Protein AF-A0A1Y5XP79-F1 (afdb_monomer_lite)

Structure (mmCIF, N/CA/C/O backbone):
data_AF-A0A1Y5XP79-F1
#
_entry.id   AF-A0A1Y5XP79-F1
#
loop_
_atom_site.group_PDB
_atom_site.id
_atom_site.type_symbol
_atom_site.label_atom_id
_atom_site.label_alt_id
_atom_site.label_comp_id
_atom_site.label_asym_id
_atom_site.label_entity_id
_atom_site.label_seq_id
_atom_site.pdbx_PDB_ins_code
_atom_site.Cartn_x
_atom_site.Cartn_y
_atom_site.Cartn_z
_atom_site.occupancy
_atom_site.B_iso_or_equiv
_atom_site.auth_seq_id
_atom_site.auth_comp_id
_atom_site.auth_asym_id
_atom_site.auth_atom_id
_atom_site.pdbx_PDB_model_num
ATOM 1 N N . MET A 1 1 ? -14.370 7.000 11.851 1.00 79.81 1 MET A N 1
ATOM 2 C CA . MET A 1 1 ? -13.972 5.588 11.653 1.00 79.81 1 MET A CA 1
ATOM 3 C C . MET A 1 1 ? -13.234 5.032 12.867 1.00 79.81 1 MET A C 1
ATOM 5 O O . MET A 1 1 ? -13.828 4.250 13.592 1.00 79.81 1 MET A O 1
ATOM 9 N N . LEU A 1 2 ? -11.987 5.431 13.160 1.00 88.56 2 LEU A N 1
ATOM 10 C CA . LEU A 1 2 ? -11.257 4.884 14.320 1.00 88.56 2 LEU A CA 1
ATOM 11 C C . LEU A 1 2 ? -11.848 5.290 15.693 1.00 88.56 2 LEU A C 1
ATOM 13 O O . LEU A 1 2 ? -12.019 4.405 16.533 1.00 88.56 2 LEU A O 1
ATOM 17 N N . PRO A 1 3 ? -12.232 6.564 15.937 1.00 90.69 3 PRO A N 1
ATOM 18 C CA . PRO A 1 3 ? -12.864 6.950 17.203 1.00 90.69 3 PRO A CA 1
ATOM 19 C C . PRO A 1 3 ? -14.184 6.216 17.466 1.00 90.69 3 PRO A C 1
ATOM 21 O O . PRO A 1 3 ? -14.434 5.805 18.595 1.00 90.69 3 PRO A O 1
ATOM 24 N N . ASP A 1 4 ? -14.981 5.974 16.420 1.00 90.69 4 ASP A N 1
ATOM 25 C CA . ASP A 1 4 ? -16.266 5.271 16.528 1.00 90.69 4 ASP A CA 1
ATOM 26 C C . ASP A 1 4 ? -16.077 3.831 17.021 1.00 90.69 4 ASP A C 1
ATOM 28 O O . ASP A 1 4 ? -16.801 3.371 17.903 1.00 90.69 4 ASP A O 1
ATOM 32 N N . VAL A 1 5 ? -15.058 3.136 16.500 1.00 89.62 5 VAL A N 1
ATOM 33 C CA . VAL A 1 5 ? -14.698 1.776 16.930 1.00 89.62 5 VAL A CA 1
ATOM 34 C C . VAL A 1 5 ? -14.199 1.773 18.374 1.00 89.62 5 VAL A C 1
ATOM 36 O O . VAL A 1 5 ? -14.595 0.903 19.148 1.00 89.62 5 VAL A O 1
ATOM 39 N N . ILE A 1 6 ? -13.384 2.759 18.765 1.00 92.75 6 ILE A N 1
ATOM 40 C CA . ILE A 1 6 ? -12.890 2.897 20.142 1.00 92.75 6 ILE A CA 1
ATOM 41 C C . ILE A 1 6 ? -14.058 3.107 21.113 1.00 92.75 6 ILE A C 1
ATOM 43 O O . ILE A 1 6 ? -14.153 2.396 22.112 1.00 92.75 6 ILE A O 1
ATOM 47 N N . THR A 1 7 ? -14.975 4.033 20.813 1.00 93.31 7 THR A N 1
ATOM 48 C CA . THR A 1 7 ? -16.152 4.298 21.655 1.00 93.31 7 THR A CA 1
ATOM 49 C C . THR A 1 7 ? -17.102 3.102 21.707 1.00 93.31 7 THR A C 1
ATOM 51 O O . THR A 1 7 ? -17.634 2.791 22.772 1.00 93.31 7 THR A O 1
ATOM 54 N N . ALA A 1 8 ? -17.326 2.411 20.587 1.00 91.69 8 ALA A N 1
ATOM 55 C CA . ALA A 1 8 ? -18.160 1.212 20.557 1.00 91.69 8 ALA A CA 1
ATOM 56 C C . ALA A 1 8 ? -17.560 0.071 21.397 1.00 91.69 8 ALA A C 1
ATOM 58 O O . ALA A 1 8 ? -18.287 -0.601 22.132 1.00 91.69 8 ALA A O 1
ATOM 59 N N . GLU A 1 9 ? -16.241 -0.130 21.335 1.00 92.12 9 GLU A N 1
ATOM 60 C CA . GLU A 1 9 ? -15.551 -1.153 22.127 1.00 92.12 9 GLU A CA 1
ATOM 61 C C . GLU A 1 9 ? -15.532 -0.814 23.622 1.00 92.12 9 GLU A C 1
ATOM 63 O O . GLU A 1 9 ? -15.763 -1.694 24.455 1.00 92.12 9 GLU A O 1
ATOM 68 N N . GLU A 1 10 ? -15.321 0.457 23.971 1.00 94.44 10 GLU A N 1
ATOM 69 C CA . GLU A 1 10 ? -15.386 0.940 25.353 1.00 94.44 10 GLU A CA 1
ATOM 70 C C . GLU A 1 10 ? -16.788 0.734 25.940 1.00 94.44 10 GLU A C 1
ATOM 72 O O . GLU A 1 10 ? -16.916 0.207 27.041 1.00 94.44 10 GLU A O 1
ATOM 77 N N . LYS A 1 11 ? -17.851 1.019 25.174 1.00 94.94 11 LYS A N 1
ATOM 78 C CA . LYS A 1 11 ? -19.236 0.723 25.584 1.00 94.94 11 LYS A CA 1
ATOM 79 C C . LYS A 1 11 ? -19.501 -0.775 25.766 1.00 94.94 11 LYS A C 1
ATOM 81 O O . LYS A 1 11 ? -20.233 -1.141 26.679 1.00 94.94 11 LYS A O 1
ATOM 86 N N . ARG A 1 12 ? -18.937 -1.644 24.914 1.00 93.94 12 ARG A N 1
ATOM 87 C CA . ARG A 1 12 ? -19.151 -3.104 24.993 1.00 93.94 12 ARG A CA 1
ATOM 88 C C . ARG A 1 12 ? -18.397 -3.750 26.154 1.00 93.94 12 ARG A C 1
ATOM 90 O O . ARG A 1 12 ? -18.887 -4.712 26.734 1.00 93.94 12 ARG A O 1
ATOM 97 N N . THR A 1 13 ? -17.187 -3.279 26.443 1.00 94.00 13 THR A N 1
ATOM 98 C CA . THR A 1 13 ? -16.263 -3.949 27.375 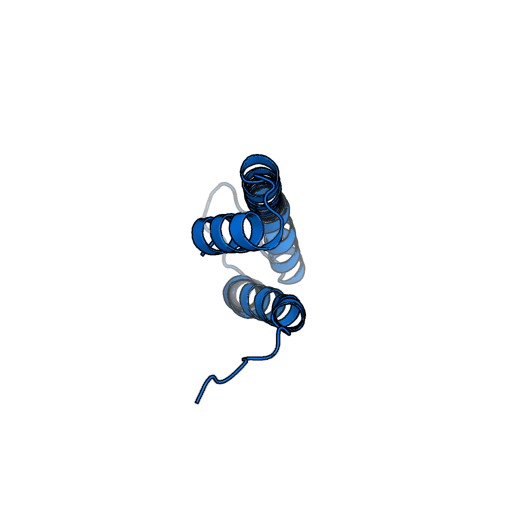1.00 94.00 13 THR A CA 1
ATOM 99 C C . THR A 1 13 ? -16.073 -3.212 28.697 1.00 94.00 13 THR A C 1
ATOM 101 O O . THR A 1 13 ? -15.539 -3.796 29.634 1.00 94.00 13 THR A O 1
ATOM 104 N N . GLY A 1 14 ? -16.463 -1.936 28.779 1.00 93.31 14 GLY A N 1
ATOM 105 C CA . GLY A 1 14 ? -16.163 -1.050 29.906 1.00 93.31 14 GLY A CA 1
ATOM 106 C C . GLY A 1 14 ? -14.684 -0.654 30.015 1.00 93.31 14 GLY A C 1
ATOM 107 O O . GLY A 1 14 ? -14.317 0.065 30.940 1.00 93.31 14 GLY A O 1
ATOM 108 N N . VAL A 1 15 ? -13.820 -1.112 29.099 1.00 93.50 15 VAL A N 1
ATOM 109 C CA . VAL A 1 15 ? -12.368 -0.888 29.146 1.00 93.50 15 VAL A CA 1
ATOM 110 C C . VAL A 1 15 ? -11.944 0.095 28.062 1.00 93.50 15 VAL A C 1
ATOM 112 O O . VAL A 1 15 ? -12.187 -0.112 26.872 1.00 93.50 15 VAL A O 1
ATOM 115 N N . ARG A 1 16 ? -11.205 1.132 28.459 1.00 89.94 16 ARG A N 1
ATOM 116 C CA . ARG A 1 16 ? -10.660 2.122 27.530 1.00 89.94 16 ARG A CA 1
ATOM 117 C C . ARG A 1 16 ? -9.351 1.634 26.904 1.00 89.94 16 ARG A C 1
ATOM 119 O O . ARG A 1 16 ? -8.324 1.563 27.571 1.00 89.94 16 ARG A O 1
ATOM 126 N N . ARG A 1 17 ? -9.374 1.322 25.602 1.00 92.44 17 ARG A N 1
ATOM 127 C CA . ARG A 1 17 ? -8.211 0.815 24.831 1.00 92.44 17 ARG A CA 1
ATOM 128 C C . ARG A 1 17 ? -7.745 1.749 23.710 1.00 92.44 17 ARG A C 1
ATOM 130 O O . ARG A 1 17 ? -7.086 1.303 22.776 1.00 92.44 17 ARG A O 1
ATOM 137 N N . ALA A 1 18 ? -8.063 3.040 23.797 1.00 92.69 18 ALA A N 1
ATOM 138 C CA . ALA A 1 18 ? -7.800 4.012 22.732 1.00 92.69 18 ALA A CA 1
ATOM 139 C C . ALA A 1 18 ? -6.342 3.993 22.229 1.00 92.69 18 ALA A C 1
ATOM 141 O O . ALA A 1 18 ? -6.123 3.949 21.022 1.00 92.69 18 ALA A O 1
ATOM 142 N N . GLY A 1 19 ? -5.367 3.930 23.147 1.00 94.00 19 GLY A N 1
ATOM 143 C CA . GLY A 1 19 ? -3.940 3.908 22.808 1.00 94.00 19 GLY A CA 1
ATOM 144 C C . GLY A 1 19 ? -3.496 2.672 22.016 1.00 94.00 19 GLY A C 1
ATOM 145 O O . GLY A 1 19 ? -2.663 2.784 21.122 1.00 94.00 19 GLY A O 1
ATOM 146 N N . LEU A 1 20 ? -4.082 1.501 22.291 1.00 93.94 20 LEU A N 1
ATOM 147 C CA . LEU A 1 20 ? -3.798 0.281 21.528 1.00 93.94 20 LEU A CA 1
ATOM 148 C C . LEU A 1 20 ? -4.315 0.411 20.091 1.00 93.94 20 LEU A C 1
ATOM 150 O O . LEU A 1 20 ? -3.591 0.114 19.146 1.00 93.94 20 LEU A O 1
ATOM 154 N N . PHE A 1 21 ? -5.551 0.889 19.929 1.00 92.25 21 PHE A N 1
ATOM 155 C CA . PHE A 1 21 ? -6.159 1.090 18.613 1.00 92.25 21 PHE A CA 1
ATOM 156 C C . PHE A 1 21 ? -5.389 2.117 17.777 1.00 92.25 21 PHE A C 1
ATOM 158 O O . PHE A 1 21 ? -5.092 1.851 16.613 1.00 92.25 21 PHE A O 1
ATOM 165 N N . SER A 1 22 ? -5.023 3.259 18.365 1.00 93.81 22 SER A N 1
ATOM 166 C CA . SER A 1 22 ? -4.209 4.262 17.673 1.00 93.81 22 SER A CA 1
ATOM 167 C C . SER A 1 22 ? -2.804 3.745 17.359 1.00 93.81 22 SER A C 1
ATOM 169 O O . SER A 1 22 ? -2.293 4.007 16.278 1.00 93.81 22 SER A 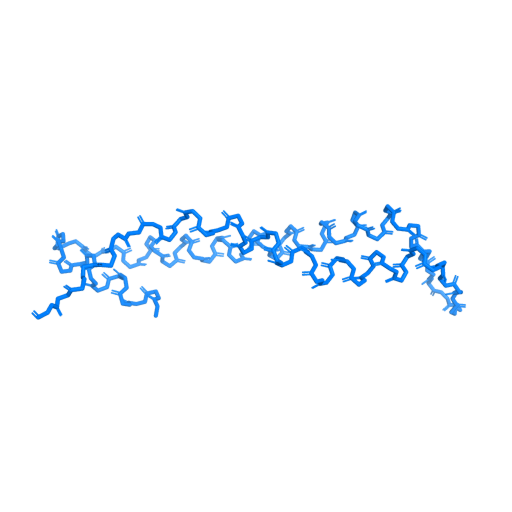O 1
ATOM 171 N N . GLY A 1 23 ? -2.197 2.966 18.261 1.00 95.50 23 GLY A N 1
ATOM 172 C CA . GLY A 1 23 ? -0.877 2.375 18.043 1.00 95.50 23 GLY A CA 1
ATOM 173 C C . GLY A 1 23 ? -0.853 1.412 16.855 1.00 95.50 23 GLY A C 1
ATOM 174 O O . GLY A 1 23 ? 0.018 1.523 15.995 1.00 95.50 23 GLY A O 1
ATOM 175 N N . VAL A 1 24 ? -1.837 0.511 16.763 1.00 94.25 24 VAL A N 1
ATOM 176 C CA . VAL A 1 24 ? -1.964 -0.416 15.625 1.00 94.25 24 VAL A CA 1
ATOM 177 C C . VAL A 1 24 ? -2.214 0.338 14.318 1.00 94.25 24 VAL A C 1
ATOM 179 O O . VAL A 1 24 ? -1.611 -0.003 13.303 1.00 94.25 24 VAL A O 1
ATOM 182 N N . TRP A 1 25 ? -3.054 1.377 14.343 1.00 91.69 25 TRP A N 1
ATOM 183 C CA . TRP A 1 25 ? -3.308 2.225 13.176 1.00 91.69 25 TRP A CA 1
ATOM 184 C C . TRP A 1 25 ? -2.017 2.866 12.647 1.00 91.69 25 TRP A C 1
ATOM 186 O O . TRP A 1 25 ? -1.644 2.648 11.496 1.00 91.69 25 TRP A O 1
ATOM 196 N N . THR A 1 26 ? -1.288 3.582 13.506 1.00 95.19 26 THR A N 1
ATOM 197 C CA . THR A 1 26 ? -0.046 4.268 13.127 1.00 95.19 26 THR A CA 1
ATOM 198 C C . THR A 1 26 ? 1.046 3.293 12.688 1.00 95.19 26 THR A C 1
ATOM 200 O O . THR A 1 26 ? 1.778 3.566 11.734 1.00 95.19 26 THR A O 1
ATOM 203 N N . ALA A 1 27 ? 1.163 2.139 13.350 1.00 95.81 27 ALA A N 1
ATOM 204 C CA . ALA A 1 27 ? 2.091 1.094 12.929 1.00 95.81 27 ALA A CA 1
ATOM 205 C C . ALA A 1 27 ? 1.763 0.593 11.513 1.00 95.81 27 ALA A C 1
ATOM 207 O O . ALA A 1 27 ? 2.668 0.454 10.691 1.00 95.81 27 ALA A O 1
ATOM 208 N N . GLY A 1 28 ? 0.478 0.386 11.206 1.00 93.81 28 GLY A N 1
ATOM 209 C CA . GLY A 1 28 ? 0.015 0.014 9.869 1.00 93.81 28 GLY A CA 1
ATOM 210 C C . GLY A 1 28 ? 0.365 1.055 8.804 1.00 93.81 28 GLY A C 1
ATOM 211 O O . GLY A 1 28 ? 0.918 0.700 7.764 1.00 93.81 28 GLY A O 1
ATOM 212 N N . GLU A 1 29 ? 0.120 2.340 9.074 1.00 95.56 29 GLU A N 1
ATOM 213 C CA . GLU A 1 29 ? 0.502 3.437 8.168 1.00 95.56 29 GLU A CA 1
ATOM 214 C C . GLU A 1 29 ? 2.015 3.471 7.922 1.00 95.56 29 GLU A C 1
ATOM 216 O O . GLU A 1 29 ? 2.467 3.572 6.782 1.00 95.56 29 GLU A O 1
ATOM 221 N N . THR A 1 30 ? 2.803 3.315 8.986 1.00 96.94 30 THR A N 1
ATOM 222 C CA . THR A 1 30 ? 4.270 3.329 8.915 1.00 96.94 30 THR A CA 1
ATOM 223 C C . THR A 1 30 ? 4.800 2.164 8.083 1.00 96.94 30 THR A C 1
ATOM 225 O O . THR A 1 30 ? 5.679 2.353 7.243 1.00 96.94 30 THR A O 1
ATOM 228 N N . LEU A 1 31 ? 4.239 0.964 8.263 1.00 95.38 31 LEU A N 1
ATOM 229 C CA . LEU A 1 31 ? 4.560 -0.198 7.434 1.00 95.38 31 LEU A CA 1
ATOM 230 C C . LEU A 1 31 ? 4.218 0.055 5.962 1.00 95.38 31 LEU A C 1
ATOM 232 O O . LEU A 1 31 ? 5.030 -0.255 5.093 1.00 95.38 31 LEU A O 1
ATOM 236 N N . GLY A 1 32 ? 3.062 0.661 5.679 1.00 94.12 32 GLY A N 1
ATOM 237 C CA . GLY A 1 32 ? 2.673 1.050 4.323 1.00 94.12 32 GLY A CA 1
ATOM 238 C C . GLY A 1 32 ? 3.674 2.011 3.679 1.00 94.12 32 GLY A C 1
ATOM 239 O O . GLY A 1 32 ? 4.107 1.781 2.550 1.00 94.12 32 GLY A O 1
ATOM 240 N N . PHE A 1 33 ? 4.109 3.042 4.409 1.00 95.62 33 PHE A N 1
ATOM 241 C CA . PHE A 1 33 ? 5.112 3.990 3.916 1.00 95.62 33 PHE A CA 1
ATOM 242 C C . PHE A 1 33 ? 6.497 3.372 3.732 1.00 95.62 33 PHE A C 1
ATOM 244 O O . PHE A 1 33 ? 7.194 3.728 2.785 1.00 95.62 33 PHE A O 1
ATOM 251 N N . ALA A 1 34 ? 6.893 2.438 4.596 1.00 96.38 34 ALA A N 1
ATOM 252 C CA . ALA A 1 34 ? 8.175 1.754 4.478 1.00 96.38 34 ALA A CA 1
ATOM 253 C C . ALA A 1 34 ? 8.198 0.775 3.292 1.00 96.38 34 ALA A C 1
ATOM 255 O O . ALA A 1 34 ? 9.165 0.736 2.533 1.00 96.38 34 ALA A O 1
ATOM 256 N N . LEU A 1 35 ? 7.133 -0.014 3.121 1.00 96.25 35 LEU A N 1
ATOM 257 C CA . LEU A 1 35 ? 7.073 -1.070 2.108 1.00 96.25 35 LEU A CA 1
ATOM 258 C C . LEU A 1 35 ? 6.665 -0.553 0.724 1.00 96.25 35 LEU A C 1
ATOM 260 O O . LEU A 1 35 ? 7.134 -1.085 -0.283 1.00 96.25 35 LEU A O 1
ATOM 264 N N . GLY A 1 36 ? 5.820 0.479 0.656 1.00 95.00 36 GLY A N 1
ATOM 265 C CA . GLY A 1 36 ? 5.236 0.992 -0.587 1.00 95.00 36 GLY A CA 1
ATOM 266 C C . GLY A 1 36 ? 6.267 1.317 -1.675 1.00 95.00 36 GLY A C 1
ATOM 267 O O . GLY A 1 36 ? 6.179 0.749 -2.767 1.00 95.00 36 GLY A O 1
ATOM 268 N N . PRO A 1 37 ? 7.282 2.159 -1.398 1.00 96.06 37 PRO A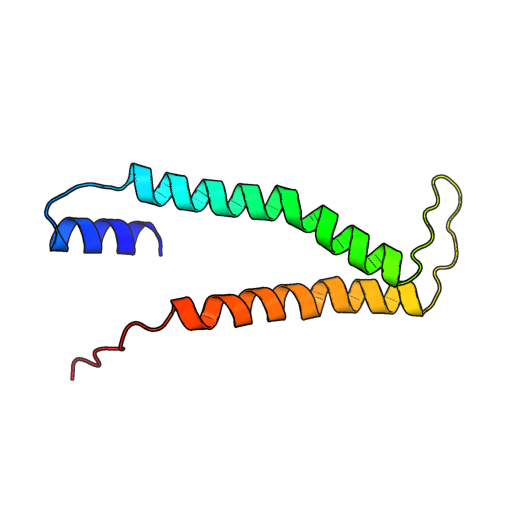 N 1
ATOM 269 C CA . PRO A 1 37 ? 8.324 2.480 -2.371 1.00 96.06 37 PRO A CA 1
ATOM 270 C C . PRO A 1 37 ? 9.126 1.255 -2.824 1.00 96.06 37 PRO A C 1
ATOM 272 O O . PRO A 1 37 ? 9.460 1.150 -4.001 1.00 96.06 37 PRO A O 1
ATOM 275 N N . GLY A 1 38 ? 9.399 0.310 -1.918 1.00 96.31 38 GLY A N 1
ATOM 276 C CA . GLY A 1 38 ? 10.118 -0.926 -2.239 1.00 96.31 38 GLY A CA 1
ATOM 277 C C . GLY A 1 38 ? 9.336 -1.814 -3.208 1.00 96.31 38 GLY A C 1
ATOM 278 O O . GLY A 1 38 ? 9.870 -2.233 -4.233 1.00 96.31 38 GLY A O 1
ATOM 279 N N . VAL A 1 39 ? 8.047 -2.038 -2.933 1.00 97.12 39 VAL A N 1
ATOM 280 C CA . VAL A 1 39 ? 7.151 -2.798 -3.822 1.00 97.12 39 VAL A CA 1
ATOM 281 C C . VAL A 1 39 ? 7.036 -2.124 -5.189 1.00 97.12 39 VAL A C 1
ATOM 283 O O . VAL A 1 39 ? 7.145 -2.787 -6.218 1.00 97.12 39 VAL A O 1
ATOM 286 N N . TYR A 1 40 ? 6.868 -0.802 -5.219 1.00 97.31 40 TYR A N 1
ATOM 287 C CA . TYR A 1 40 ? 6.764 -0.061 -6.474 1.00 97.31 40 TYR A CA 1
ATOM 288 C C . TYR A 1 40 ? 8.075 -0.092 -7.275 1.00 97.31 40 TYR A C 1
ATOM 290 O O . TYR A 1 40 ? 8.059 -0.300 -8.487 1.00 97.31 40 TYR A O 1
ATOM 298 N N . GLY A 1 41 ? 9.221 0.028 -6.598 1.00 97.69 41 GLY A N 1
ATOM 299 C CA . GLY A 1 41 ? 10.541 -0.117 -7.207 1.00 97.69 41 GLY A CA 1
ATOM 300 C C . GLY A 1 41 ? 10.748 -1.490 -7.851 1.00 97.69 41 GLY A C 1
ATOM 301 O O . GLY A 1 41 ? 11.261 -1.563 -8.965 1.00 97.69 41 GLY A O 1
ATOM 302 N N . LEU A 1 42 ? 10.285 -2.570 -7.209 1.00 98.12 42 LEU A N 1
ATOM 303 C CA . LEU A 1 42 ? 10.317 -3.918 -7.791 1.00 98.12 42 LEU A CA 1
ATOM 304 C C . LEU A 1 42 ? 9.474 -4.015 -9.068 1.00 98.12 42 LEU A C 1
ATOM 306 O O . LEU A 1 42 ? 9.930 -4.583 -10.057 1.00 98.12 42 LEU A O 1
ATOM 310 N N . ILE A 1 43 ? 8.275 -3.429 -9.079 1.00 98.19 43 ILE A N 1
ATOM 311 C CA . ILE A 1 43 ? 7.405 -3.408 -10.265 1.00 98.19 43 ILE A CA 1
ATOM 312 C C . ILE A 1 43 ? 8.084 -2.677 -11.425 1.00 98.19 43 ILE A C 1
ATOM 314 O O . ILE A 1 43 ? 8.099 -3.177 -12.550 1.00 98.19 43 ILE A O 1
A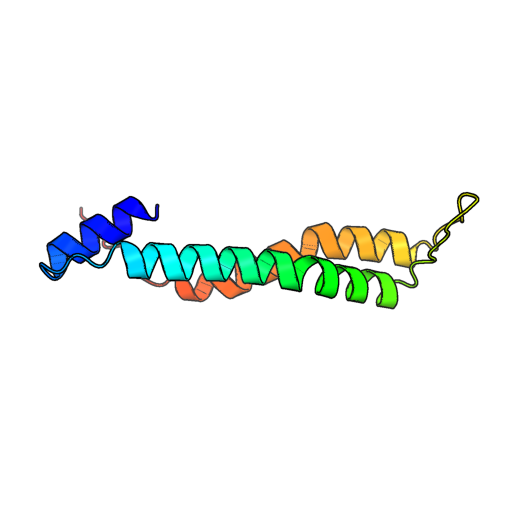TOM 318 N N . LEU A 1 44 ? 8.692 -1.521 -11.155 1.00 98.19 44 LEU A N 1
ATOM 319 C CA . LEU A 1 44 ? 9.440 -0.766 -12.159 1.00 98.19 44 LEU A CA 1
ATOM 320 C C . LEU A 1 44 ? 10.662 -1.537 -12.671 1.00 98.19 44 LEU A C 1
ATOM 322 O O . LEU A 1 44 ? 10.897 -1.565 -13.879 1.00 98.19 44 LEU A O 1
ATOM 326 N N . ALA A 1 45 ? 11.409 -2.195 -11.782 1.00 98.06 45 ALA A N 1
ATOM 327 C CA . ALA A 1 45 ? 12.555 -3.017 -12.159 1.00 98.06 45 ALA A CA 1
ATOM 328 C C . ALA A 1 45 ? 12.139 -4.170 -13.087 1.00 98.06 45 ALA A C 1
ATOM 330 O O . ALA A 1 45 ? 12.767 -4.377 -14.123 1.00 98.06 45 ALA A O 1
ATOM 331 N N . ILE A 1 46 ? 11.035 -4.858 -12.773 1.00 98.25 46 ILE A N 1
ATOM 332 C CA . ILE A 1 46 ? 10.451 -5.903 -13.631 1.00 98.25 46 ILE A CA 1
ATOM 333 C C . ILE A 1 46 ? 10.001 -5.321 -14.980 1.00 98.25 46 ILE A C 1
ATOM 335 O O . ILE A 1 46 ? 10.188 -5.949 -16.019 1.00 98.25 46 ILE A O 1
ATOM 339 N N . GLY A 1 47 ? 9.448 -4.105 -14.985 1.00 97.69 47 GLY A N 1
ATOM 340 C CA . GLY A 1 47 ? 9.063 -3.380 -16.199 1.00 97.69 47 GLY A CA 1
ATOM 341 C C . GLY A 1 47 ? 10.232 -2.931 -17.083 1.00 97.69 47 GLY A C 1
ATOM 342 O O . GLY A 1 47 ? 9.999 -2.462 -18.199 1.00 97.69 47 GLY A O 1
ATOM 343 N N . GLY A 1 48 ? 11.474 -3.064 -16.611 1.00 97.56 48 GLY A N 1
ATOM 344 C CA . GLY A 1 48 ? 12.667 -2.602 -17.316 1.00 97.56 48 GLY A CA 1
ATOM 345 C C . GLY A 1 48 ? 12.869 -1.092 -17.224 1.00 97.56 48 GLY A C 1
ATOM 346 O O . GLY A 1 48 ? 13.351 -0.483 -18.177 1.00 97.56 48 GLY A O 1
ATOM 347 N N . TYR A 1 49 ? 12.461 -0.473 -16.111 1.00 97.56 49 TYR A N 1
ATOM 348 C CA . TYR A 1 49 ? 12.688 0.951 -15.875 1.00 97.56 49 TYR A CA 1
ATOM 349 C C . TYR A 1 49 ? 14.177 1.298 -15.974 1.00 97.56 49 TYR A C 1
ATOM 351 O O . TYR A 1 49 ? 15.020 0.689 -15.311 1.00 97.56 49 TYR A O 1
ATOM 359 N N . VAL A 1 50 ? 14.490 2.310 -16.783 1.00 96.44 50 VAL A N 1
ATOM 360 C CA . VAL A 1 50 ? 15.859 2.774 -17.010 1.00 96.44 50 VAL A CA 1
ATOM 361 C C . VAL A 1 50 ? 16.096 4.035 -16.191 1.00 96.44 50 VAL A C 1
ATOM 363 O O . VAL A 1 50 ? 15.586 5.106 -16.514 1.00 96.44 50 VAL A O 1
ATOM 366 N N . SER A 1 51 ? 16.883 3.920 -15.124 1.00 93.81 51 SER A N 1
ATOM 367 C CA . SER A 1 51 ? 17.253 5.075 -14.301 1.00 93.81 51 SER A CA 1
ATOM 368 C C . SER A 1 51 ? 18.280 5.961 -15.017 1.00 93.81 51 SER A C 1
ATOM 370 O O . SER A 1 51 ? 19.212 5.456 -15.640 1.00 93.81 51 SER A O 1
ATOM 372 N N . SER A 1 52 ? 18.133 7.282 -14.904 1.00 93.25 52 SER A N 1
ATOM 373 C CA . SER A 1 52 ? 19.098 8.271 -15.400 1.00 93.25 52 SER A CA 1
ATOM 374 C C . SER A 1 52 ? 19.263 9.393 -14.377 1.00 93.25 52 SER A C 1
ATOM 376 O O . SER A 1 52 ? 18.277 9.869 -13.819 1.00 93.25 52 SER A O 1
ATOM 378 N N . THR A 1 53 ? 20.501 9.824 -14.134 1.00 90.62 53 THR A N 1
ATOM 379 C CA . THR A 1 53 ? 20.854 10.935 -13.226 1.00 90.62 53 THR A CA 1
ATOM 380 C C . THR A 1 53 ? 21.230 12.223 -13.967 1.00 90.62 53 THR A C 1
ATOM 382 O O . THR A 1 53 ? 21.566 13.219 -13.331 1.00 90.62 53 THR A O 1
ATOM 385 N N . GLY A 1 54 ? 21.195 12.205 -15.304 1.00 85.00 54 GLY A N 1
ATOM 386 C CA . GLY A 1 54 ? 21.596 13.317 -16.167 1.00 85.00 54 GLY A CA 1
ATOM 387 C C . GLY A 1 54 ? 20.504 13.683 -17.169 1.00 85.00 54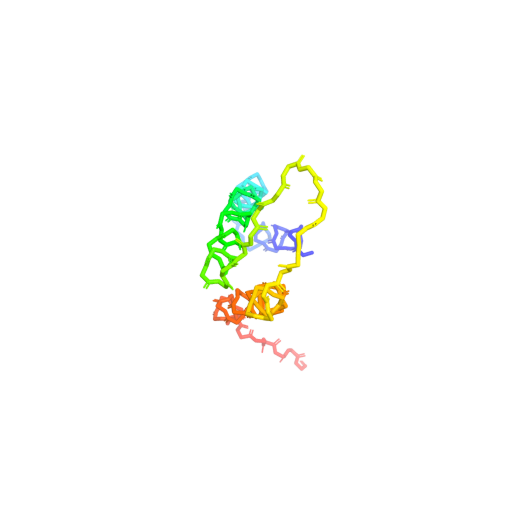 GLY A C 1
ATOM 388 O O . GLY A 1 54 ? 19.452 14.196 -16.797 1.00 85.00 54 GLY A O 1
ATOM 389 N N . ALA A 1 55 ? 20.754 13.433 -18.456 1.00 85.00 55 ALA A N 1
ATOM 390 C CA . ALA A 1 55 ? 19.783 13.697 -19.514 1.00 85.00 55 ALA A CA 1
ATOM 391 C C . ALA A 1 55 ? 18.571 12.749 -19.444 1.00 85.00 55 ALA A C 1
ATOM 393 O O . ALA A 1 55 ? 18.660 11.625 -18.941 1.00 85.00 55 ALA A O 1
ATOM 394 N N . SER A 1 56 ? 17.439 13.203 -19.988 1.00 87.94 56 SER A N 1
ATOM 395 C CA . SER A 1 56 ? 16.241 12.372 -20.128 1.00 87.94 56 SER A CA 1
ATOM 396 C C . SER A 1 56 ? 16.542 11.146 -20.994 1.00 87.94 56 SER A C 1
ATOM 398 O O . SER A 1 56 ? 17.149 11.264 -22.059 1.00 87.94 56 SER A O 1
ATOM 400 N N . VAL A 1 57 ? 16.122 9.970 -20.527 1.00 94.31 57 VAL A N 1
ATOM 401 C CA . VAL A 1 57 ? 16.257 8.700 -21.247 1.00 94.31 57 VAL A CA 1
ATOM 402 C C . VAL A 1 57 ? 14.874 8.223 -21.662 1.00 94.31 57 VAL A C 1
ATOM 404 O O . VAL A 1 57 ? 13.932 8.246 -20.865 1.00 94.31 57 VAL A O 1
ATOM 407 N N . VAL A 1 58 ? 14.764 7.772 -22.912 1.00 95.62 58 VAL A N 1
ATOM 408 C CA . VAL A 1 58 ? 13.539 7.164 -23.437 1.00 95.62 58 VAL A CA 1
ATOM 409 C C . VAL A 1 58 ? 13.268 5.867 -22.680 1.00 95.62 58 VAL A C 1
ATOM 411 O O . VAL A 1 58 ? 14.075 4.940 -22.711 1.00 95.62 58 VAL A O 1
ATOM 414 N N . GLN A 1 59 ? 12.127 5.809 -21.997 1.00 97.44 59 GLN A N 1
ATOM 415 C CA . GLN A 1 59 ? 11.692 4.607 -21.294 1.00 97.44 59 GLN A CA 1
ATOM 416 C C . GLN A 1 59 ? 11.088 3.604 -22.281 1.00 97.44 59 GLN A C 1
ATOM 418 O O . GLN A 1 59 ? 10.340 4.006 -23.177 1.00 97.44 59 GLN A O 1
ATOM 423 N N . PRO A 1 60 ? 11.345 2.298 -22.113 1.00 97.31 60 PRO A N 1
ATOM 424 C CA . PRO A 1 60 ? 10.648 1.289 -22.891 1.00 97.31 60 PRO A CA 1
ATOM 425 C C . PRO A 1 60 ? 9.149 1.301 -22.557 1.00 97.31 60 PRO A C 1
ATOM 427 O O . PRO A 1 60 ? 8.745 1.582 -21.425 1.00 97.31 60 PRO A O 1
ATOM 430 N N . GLN A 1 61 ? 8.309 0.930 -23.527 1.00 97.88 61 GLN A N 1
ATOM 431 C CA . GLN A 1 61 ? 6.851 0.868 -23.340 1.00 97.88 61 GLN A CA 1
ATOM 432 C C . GLN A 1 61 ? 6.446 -0.048 -22.169 1.00 97.88 61 GLN A C 1
ATOM 434 O O . GLN A 1 61 ? 5.449 0.204 -21.487 1.00 97.88 61 GLN A O 1
ATOM 439 N N . SER A 1 62 ? 7.239 -1.090 -21.902 1.00 98.25 62 SER A N 1
ATOM 440 C CA . SER A 1 62 ? 7.062 -1.989 -20.759 1.00 98.25 62 SER A CA 1
ATOM 441 C C . SER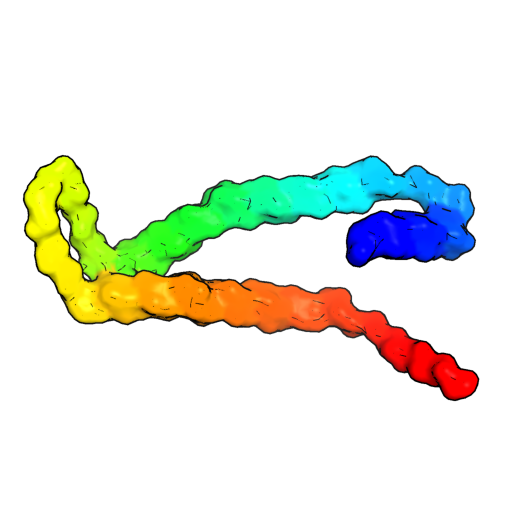 A 1 62 ? 7.211 -1.271 -19.416 1.00 98.25 62 SER A C 1
ATOM 443 O O . SER A 1 62 ? 6.420 -1.528 -18.514 1.00 98.25 62 SER A O 1
ATOM 445 N N . ALA A 1 63 ? 8.152 -0.330 -19.288 1.00 98.00 63 ALA A N 1
ATOM 446 C CA . ALA A 1 63 ? 8.368 0.422 -18.053 1.00 98.00 63 ALA A CA 1
ATOM 447 C C . ALA A 1 63 ? 7.215 1.397 -17.788 1.00 98.00 63 ALA A C 1
ATOM 449 O O . ALA A 1 63 ? 6.734 1.499 -16.661 1.00 98.00 63 ALA A O 1
ATOM 450 N N . VAL A 1 64 ? 6.715 2.057 -18.839 1.00 97.88 64 VAL A N 1
ATOM 451 C CA . VAL A 1 64 ? 5.531 2.929 -18.752 1.00 97.88 64 VAL A CA 1
ATOM 452 C C . VAL A 1 64 ? 4.299 2.121 -18.338 1.00 97.88 64 VAL A C 1
ATOM 454 O O . VAL A 1 64 ? 3.543 2.527 -17.455 1.00 97.88 64 VAL A O 1
ATOM 457 N N . THR A 1 65 ? 4.126 0.939 -18.930 1.00 98.31 65 THR A N 1
ATOM 458 C CA . THR A 1 65 ? 3.027 0.027 -18.591 1.00 98.31 65 THR A CA 1
ATOM 459 C C . THR A 1 65 ? 3.145 -0.475 -17.150 1.00 98.31 65 THR A C 1
ATOM 461 O O . THR A 1 65 ? 2.154 -0.489 -16.426 1.00 98.31 65 THR A O 1
ATOM 464 N N . ALA A 1 66 ? 4.351 -0.825 -16.696 1.00 98.19 66 ALA A N 1
ATOM 465 C CA . ALA A 1 66 ? 4.601 -1.243 -15.320 1.00 98.19 66 ALA A CA 1
ATOM 466 C C . ALA A 1 66 ? 4.299 -0.128 -14.309 1.00 98.19 66 ALA A C 1
ATOM 468 O O . ALA A 1 66 ? 3.702 -0.406 -13.273 1.00 98.19 66 ALA A O 1
ATOM 469 N N . ALA A 1 67 ? 4.629 1.130 -14.620 1.00 97.88 67 ALA A N 1
ATOM 470 C CA . ALA A 1 67 ? 4.254 2.272 -13.787 1.00 97.88 67 ALA A CA 1
ATOM 471 C C . ALA A 1 67 ? 2.725 2.407 -13.666 1.00 97.88 67 ALA A C 1
ATOM 473 O O . ALA A 1 67 ? 2.194 2.536 -12.563 1.00 97.88 67 ALA A O 1
ATOM 474 N N . LEU A 1 68 ? 1.999 2.301 -14.786 1.00 98.06 68 LEU A N 1
ATOM 475 C CA . LEU A 1 68 ? 0.534 2.349 -14.784 1.00 98.06 68 LEU A CA 1
ATOM 476 C C . LEU A 1 68 ? -0.076 1.193 -13.977 1.00 98.06 68 LEU A C 1
ATOM 478 O O . LEU A 1 68 ? -0.966 1.416 -13.157 1.00 98.06 68 LEU A O 1
ATOM 482 N N . ILE A 1 69 ? 0.418 -0.033 -14.175 1.00 97.56 69 ILE A N 1
ATOM 483 C CA . ILE A 1 69 ? -0.011 -1.218 -13.417 1.00 97.56 69 ILE A CA 1
ATOM 484 C C . ILE A 1 69 ? 0.283 -1.027 -11.929 1.00 97.56 69 ILE A C 1
ATOM 486 O O . ILE A 1 69 ? -0.595 -1.252 -11.102 1.00 97.56 69 ILE A O 1
ATOM 490 N N . GLY A 1 70 ? 1.483 -0.571 -11.575 1.00 96.81 70 GLY A N 1
ATOM 491 C CA . GLY A 1 70 ? 1.868 -0.319 -10.191 1.00 96.81 70 GLY A CA 1
ATOM 492 C C . GLY A 1 70 ? 0.936 0.678 -9.505 1.00 96.81 70 GLY A C 1
ATOM 493 O O . GLY A 1 70 ? 0.539 0.463 -8.366 1.00 96.81 70 GLY A O 1
ATOM 494 N N . PHE A 1 71 ? 0.543 1.744 -10.205 1.00 96.38 71 PHE A N 1
ATOM 495 C CA . PHE A 1 71 ? -0.305 2.790 -9.636 1.00 96.38 71 PHE A CA 1
ATOM 496 C C . PHE A 1 71 ? -1.787 2.394 -9.547 1.00 96.38 71 PHE A C 1
ATOM 498 O O . PHE A 1 71 ? -2.517 2.921 -8.714 1.00 96.38 71 PHE A O 1
ATOM 505 N N . THR A 1 72 ? -2.245 1.463 -10.388 1.00 97.88 72 THR A N 1
ATOM 506 C CA . THR A 1 72 ? -3.668 1.088 -10.484 1.00 97.88 72 THR A CA 1
ATOM 507 C C . THR A 1 72 ? -3.969 -0.271 -9.860 1.00 97.88 72 THR A C 1
ATOM 509 O O . THR A 1 72 ? -4.865 -0.392 -9.029 1.00 97.88 72 THR A O 1
ATOM 512 N N . VAL A 1 73 ? -3.205 -1.301 -10.216 1.00 97.38 73 VAL A N 1
ATOM 513 C CA . VAL A 1 73 ? -3.449 -2.688 -9.811 1.00 97.38 73 VAL A CA 1
ATOM 514 C C . VAL A 1 73 ? -2.996 -2.936 -8.376 1.00 97.38 73 VAL A C 1
ATOM 516 O O . VAL A 1 73 ? -3.687 -3.648 -7.653 1.00 97.38 73 VAL A O 1
ATOM 519 N N . VAL A 1 74 ? -1.891 -2.336 -7.915 1.00 96.00 74 VAL A N 1
ATOM 520 C CA . VAL A 1 74 ? -1.416 -2.554 -6.532 1.00 96.00 74 VAL A CA 1
ATOM 521 C C . VAL A 1 74 ? -2.439 -2.074 -5.498 1.00 96.00 74 VAL A C 1
ATOM 523 O O . VAL A 1 74 ? -2.799 -2.884 -4.641 1.00 96.00 74 VAL A O 1
ATOM 526 N N . PRO A 1 75 ? -2.982 -0.836 -5.566 1.00 94.69 75 PRO A N 1
ATOM 527 C CA . PRO A 1 75 ? -4.034 -0.422 -4.639 1.00 94.69 75 PRO A CA 1
ATOM 528 C C . PRO A 1 75 ? -5.268 -1.324 -4.711 1.00 94.69 75 PRO A C 1
ATOM 530 O O . PRO A 1 75 ? -5.815 -1.685 -3.672 1.00 94.69 75 PRO A O 1
ATOM 533 N N . VAL A 1 76 ? -5.675 -1.742 -5.916 1.00 97.75 76 VAL A N 1
ATOM 534 C CA . VAL A 1 76 ? -6.810 -2.659 -6.103 1.00 97.75 76 VAL A CA 1
ATOM 535 C C . VAL A 1 76 ? -6.568 -3.981 -5.380 1.00 97.75 76 VAL A C 1
ATOM 537 O O . VAL A 1 76 ? -7.416 -4.405 -4.601 1.00 97.75 76 VAL A O 1
ATOM 540 N N . VAL A 1 77 ? -5.411 -4.614 -5.574 1.00 96.94 77 VAL A N 1
ATOM 541 C CA . VAL A 1 77 ? -5.081 -5.891 -4.924 1.00 96.94 77 VAL A CA 1
ATOM 542 C C . VAL A 1 77 ? -5.037 -5.746 -3.404 1.00 96.94 77 VAL A C 1
ATOM 544 O O . VAL A 1 77 ? -5.585 -6.596 -2.707 1.00 96.94 77 VAL A O 1
ATOM 547 N N . LEU A 1 78 ? -4.449 -4.666 -2.877 1.00 94.38 78 LEU A N 1
ATOM 548 C CA . LEU A 1 78 ? -4.405 -4.413 -1.432 1.00 94.38 78 LEU A CA 1
ATOM 549 C C . LEU A 1 78 ? -5.807 -4.223 -0.837 1.00 94.38 78 LEU A C 1
ATOM 551 O O . LEU A 1 78 ? -6.108 -4.781 0.217 1.00 94.38 78 LEU A O 1
ATOM 555 N N . VAL A 1 79 ? -6.685 -3.486 -1.524 1.00 94.88 79 VAL A N 1
ATOM 556 C CA . VAL A 1 79 ? -8.081 -3.308 -1.099 1.00 94.88 79 VAL A CA 1
ATOM 557 C C . VAL A 1 79 ? -8.833 -4.634 -1.148 1.00 94.88 79 VAL A C 1
ATOM 559 O O . VAL A 1 79 ? -9.487 -4.992 -0.171 1.00 94.88 79 VAL A O 1
ATOM 562 N N . LEU A 1 80 ? -8.709 -5.395 -2.239 1.00 96.12 80 LEU A N 1
ATOM 563 C CA . LEU A 1 80 ? -9.329 -6.716 -2.369 1.00 96.12 80 LEU A CA 1
ATOM 564 C C . LEU A 1 80 ? -8.844 -7.678 -1.277 1.00 96.12 80 LEU A C 1
ATOM 566 O O . LEU A 1 80 ? -9.652 -8.407 -0.710 1.00 96.12 80 LEU A O 1
ATOM 570 N N . ALA A 1 81 ? -7.555 -7.638 -0.932 1.00 94.88 81 ALA A N 1
ATOM 571 C CA . ALA A 1 81 ? -6.985 -8.422 0.160 1.00 94.88 81 ALA A CA 1
ATOM 572 C C . ALA A 1 81 ? -7.508 -7.992 1.543 1.00 94.88 81 ALA A C 1
ATOM 574 O O . ALA A 1 81 ? -7.566 -8.816 2.454 1.00 94.88 81 ALA A O 1
ATOM 575 N N . ALA A 1 82 ? -7.919 -6.730 1.704 1.00 91.94 82 ALA A N 1
ATOM 576 C CA . ALA A 1 82 ? -8.532 -6.226 2.930 1.00 91.94 82 ALA A CA 1
ATOM 577 C C . ALA A 1 82 ? -10.036 -6.547 3.038 1.00 91.94 82 ALA A C 1
ATOM 579 O O . ALA A 1 82 ? -10.564 -6.578 4.150 1.00 91.94 82 ALA A O 1
ATOM 580 N N . LEU A 1 83 ? -10.735 -6.821 1.927 1.00 92.50 83 LEU A N 1
ATOM 581 C CA . LEU A 1 83 ? -12.182 -7.088 1.932 1.00 92.50 83 LEU A CA 1
ATOM 582 C C . LEU A 1 83 ? -12.621 -8.220 2.878 1.00 92.50 83 LEU A C 1
ATOM 584 O O . LEU A 1 83 ? -13.619 -8.026 3.575 1.00 92.50 83 LEU A O 1
ATOM 588 N N . PRO A 1 84 ? -11.919 -9.368 2.984 1.00 91.75 84 PRO A N 1
ATOM 589 C CA . PRO A 1 84 ? -12.292 -10.419 3.932 1.00 91.75 84 PRO A CA 1
ATOM 590 C C . PRO A 1 84 ? -12.314 -9.956 5.395 1.00 91.75 84 PRO A C 1
ATOM 592 O O . PRO A 1 84 ? -13.045 -10.521 6.200 1.00 91.75 84 PRO A O 1
ATOM 595 N N . LEU A 1 85 ? -11.563 -8.908 5.758 1.00 87.81 85 LEU A N 1
ATOM 596 C CA . LEU A 1 85 ? -11.562 -8.356 7.119 1.00 87.81 85 LEU A CA 1
ATOM 597 C C . LEU A 1 85 ? -12.849 -7.581 7.448 1.00 87.81 85 LEU A C 1
ATOM 599 O O . LEU A 1 85 ? -13.132 -7.328 8.618 1.00 87.81 85 LEU A O 1
ATOM 603 N N . LEU A 1 86 ? -13.648 -7.220 6.438 1.00 86.12 86 LEU A N 1
ATOM 604 C CA . LEU A 1 86 ? -14.899 -6.476 6.601 1.00 86.12 86 LEU A CA 1
ATOM 605 C C . LEU A 1 86 ? -16.105 -7.366 6.930 1.00 86.12 86 LEU A C 1
ATOM 607 O O . LEU A 1 86 ? -17.213 -6.853 7.080 1.00 86.12 86 LEU A O 1
ATOM 611 N N . THR A 1 87 ? -15.938 -8.684 7.073 1.00 77.81 87 THR A N 1
ATOM 612 C CA . THR A 1 87 ? -17.052 -9.601 7.349 1.00 77.81 87 THR A CA 1
ATOM 613 C C . THR A 1 87 ? -17.524 -9.517 8.808 1.00 77.81 87 THR A C 1
ATOM 615 O O . THR A 1 87 ? -17.345 -10.441 9.600 1.00 77.81 87 THR A O 1
ATOM 618 N N . LYS A 1 88 ? -18.175 -8.413 9.185 1.00 64.50 88 LYS A N 1
ATOM 619 C CA . LYS A 1 88 ? -19.144 -8.389 10.287 1.00 64.50 88 LYS A CA 1
ATOM 620 C C . LYS A 1 88 ? -20.535 -8.232 9.689 1.00 64.50 88 LYS A C 1
ATOM 622 O O . LYS A 1 88 ? -20.770 -7.323 8.901 1.00 64.50 88 LYS A O 1
ATOM 627 N N . LYS A 1 89 ? -21.435 -9.156 10.047 1.00 59.69 89 LYS A N 1
ATOM 628 C CA . LYS A 1 89 ? -22.839 -9.169 9.615 1.00 59.69 89 LYS A CA 1
ATOM 629 C C . LYS A 1 89 ? -23.436 -7.772 9.796 1.00 59.69 89 LYS A C 1
ATOM 631 O O . LYS A 1 89 ? -23.448 -7.256 10.911 1.00 59.69 89 LYS A O 1
ATOM 636 N N . LEU A 1 90 ? -23.921 -7.188 8.703 1.00 59.69 90 LEU A N 1
ATOM 637 C CA . LEU A 1 90 ? -24.825 -6.048 8.753 1.00 59.69 90 LEU A CA 1
ATOM 638 C C . LEU A 1 90 ? -26.080 -6.532 9.483 1.00 59.69 90 LEU A C 1
ATOM 640 O O . LEU A 1 90 ? -26.924 -7.203 8.893 1.00 59.69 90 LEU A O 1
ATOM 644 N N . GLU A 1 91 ? -26.179 -6.266 10.782 1.00 57.09 91 GLU A N 1
ATOM 645 C CA . GLU A 1 91 ? -27.460 -6.357 11.470 1.00 57.09 91 GLU A CA 1
ATOM 646 C C . GLU A 1 91 ? -28.316 -5.214 10.926 1.00 57.09 91 GLU A C 1
ATOM 648 O O . GLU A 1 91 ? -28.254 -4.080 11.400 1.00 57.09 91 GLU A O 1
ATOM 653 N N . VAL A 1 92 ? -29.063 -5.503 9.859 1.00 53.28 92 VAL A N 1
ATOM 654 C CA . VAL A 1 92 ? -30.134 -4.636 9.374 1.00 53.28 92 VAL A CA 1
ATOM 655 C C . VAL A 1 92 ? -31.176 -4.607 10.487 1.00 53.28 92 VAL A C 1
ATOM 657 O O . VAL A 1 92 ? -31.996 -5.514 10.611 1.00 53.28 92 VAL A O 1
ATOM 660 N N . ARG A 1 93 ? -31.092 -3.605 11.365 1.00 51.31 93 ARG A N 1
ATOM 661 C CA . ARG A 1 93 ? -32.168 -3.303 12.306 1.00 51.31 93 ARG A CA 1
ATOM 662 C C . ARG A 1 93 ? -33.310 -2.687 11.499 1.00 51.31 93 ARG A C 1
ATOM 664 O O . ARG A 1 93 ? -33.186 -1.547 11.057 1.00 51.31 93 ARG A O 1
ATOM 671 N N . ALA A 1 94 ? -34.340 -3.497 11.252 1.00 57.25 94 ALA A N 1
ATOM 672 C CA . ALA A 1 94 ? -35.662 -3.057 10.813 1.00 57.25 94 ALA A CA 1
ATOM 673 C C . ALA A 1 94 ? -36.422 -2.403 11.975 1.00 57.25 94 ALA A C 1
ATOM 675 O O . ALA A 1 94 ? -36.155 -2.792 13.138 1.00 57.25 94 ALA A O 1
#

Radius of gyration: 20.48 Å; chains: 1; bounding box: 57×24×53 Å

pLDDT: mean 91.55, std 10.42, range [51.31, 98.31]

Foldseek 3Di:
DQVVVQVVVCVVPVDRPSVVSVVVVVVVVVCCVVCLVVVLVVLLVVLVPDDDPDDDDDGDPSNVVSNVCSVPVVVVVVVVVCVVVPPDDPPPDD

Secondary structure (DSSP, 8-state):
-HHHHHHHHHHHHS---HHHHHHHHHHHHHHHHHHHHHHHHHHHHHTT----SSS--PPPHHHHHHHHHHHHHHHHHHHHHHGGGG--------

Organism: Kibdelosporangium aridum (NCBI:txid2030)

Sequence (94 aa):
MLPDVITAEEKRTGVRRAGLFSGVWTAGETLGFALGPGVYGLILAIGGYVSSTGASVVQPQSAVTAALIGFTVVPVVLVLAALPLLTKKLEVRA